Protein AF-A0A178M3G4-F1 (afdb_monomer_lite)

Organism: NCBI:txid1707952

pLDDT: mean 92.79, std 6.5, range [65.12, 97.81]

InterPro domains:
  IPR000792 Transcription regulator LuxR, C-terminal [PF00196] (40-78)
  IPR016032 Signal transduction response regulator, C-terminal effector [SSF46894] (17-78)
  IPR036388 Winged helix-like DNA-binding domain superfamily [G3DSA:1.10.10.10] (5-89)

Sequence (101 aa):
MLTPQRFLDALPAELRSVVQQAAERLRDVPPRLRRVARAIGHVPKAIAKQLRLSEKSVRTYINDLYRRLGLRDDRRAYPLERTVIVMLAVVLYTLTYGDLL

Foldseek 3Di:
DDALVNLLVPDDPLLSVLLQLLLVLLVVDDLLLLLLLQVLPDDLVVSCVVSVHDSVVSVVSVVVSCVSSVLVPDPSNVVPDSSVSSNSSLVSNCNPPNHSD

Secondary structure (DSSP, 8-state):
---HHHHHHTS-HHHHHHHHHHHHHGGGS-HHHHHHHHHTTS-HHHHHHHHT--HHHHHHHHHHHHHHTTTTT-GGGTTS-HHHHHHHHHHHHHHHHS---

Structure (mmCIF, N/CA/C/O backbone):
data_AF-A0A178M3G4-F1
#
_entry.id   AF-A0A178M3G4-F1
#
loop_
_atom_site.group_PDB
_atom_site.id
_atom_site.type_symbol
_atom_site.label_atom_id
_atom_site.label_alt_id
_atom_site.label_comp_id
_atom_site.label_asym_id
_atom_site.label_entity_id
_atom_site.label_seq_id
_atom_site.pdbx_PDB_ins_code
_atom_site.Cartn_x
_atom_site.Cartn_y
_atom_site.Cartn_z
_atom_site.occupancy
_atom_site.B_iso_or_equiv
_atom_site.auth_seq_id
_atom_site.auth_comp_id
_atom_site.auth_asym_id
_atom_site.auth_atom_id
_atom_site.pdbx_PDB_model_num
ATOM 1 N N . MET A 1 1 ? -3.150 10.836 -21.438 1.00 74.94 1 MET A N 1
ATOM 2 C CA . MET A 1 1 ? -3.765 9.840 -20.535 1.00 74.94 1 MET A CA 1
ATOM 3 C C . MET A 1 1 ? -2.672 8.914 -20.012 1.00 74.94 1 MET A C 1
ATOM 5 O O . MET A 1 1 ? -1.869 8.441 -20.816 1.00 74.94 1 MET A O 1
ATOM 9 N N . LEU A 1 2 ? -2.572 8.743 -18.691 1.00 88.06 2 LEU A N 1
ATOM 10 C CA . LEU A 1 2 ? -1.620 7.821 -18.063 1.00 88.06 2 LEU A CA 1
ATOM 11 C C . LEU A 1 2 ? -2.200 6.402 -18.145 1.00 88.06 2 LEU A C 1
ATOM 13 O O . LEU A 1 2 ? -3.316 6.183 -17.687 1.00 88.06 2 LEU A O 1
ATOM 17 N N . THR A 1 3 ? -1.480 5.467 -18.764 1.00 95.12 3 THR A N 1
ATOM 18 C CA . THR A 1 3 ? -1.868 4.047 -18.838 1.00 95.12 3 THR A CA 1
ATOM 19 C C . THR A 1 3 ? -1.066 3.235 -17.817 1.00 95.12 3 THR A C 1
ATOM 21 O O . THR A 1 3 ? 0.019 3.685 -17.432 1.00 95.12 3 THR A O 1
ATOM 24 N N . PRO A 1 4 ? -1.528 2.037 -17.402 1.00 95.19 4 PRO A N 1
ATOM 25 C CA . PRO A 1 4 ? -0.753 1.157 -16.522 1.00 95.19 4 PRO A CA 1
ATOM 26 C C . PRO A 1 4 ? 0.674 0.908 -17.027 1.00 95.19 4 PRO A C 1
ATOM 28 O O . PRO A 1 4 ? 1.632 1.037 -16.269 1.00 95.19 4 PRO A O 1
ATOM 31 N N . GLN A 1 5 ? 0.824 0.646 -18.331 1.00 95.25 5 GLN A N 1
ATOM 32 C CA . GLN A 1 5 ? 2.132 0.394 -18.935 1.00 95.25 5 GLN A CA 1
ATOM 33 C C . GLN A 1 5 ? 3.035 1.632 -18.887 1.00 95.25 5 GLN A C 1
ATOM 35 O O . GLN A 1 5 ? 4.162 1.546 -18.418 1.00 95.25 5 GLN A O 1
ATOM 40 N N . ARG A 1 6 ? 2.522 2.811 -19.272 1.00 96.25 6 ARG A N 1
ATOM 41 C CA . ARG A 1 6 ? 3.294 4.065 -19.209 1.00 96.25 6 ARG A CA 1
ATOM 42 C C . ARG A 1 6 ? 3.719 4.423 -17.787 1.00 96.25 6 ARG A C 1
ATOM 44 O O . ARG A 1 6 ? 4.779 5.009 -17.603 1.00 96.25 6 ARG A O 1
ATOM 51 N N . PHE A 1 7 ? 2.893 4.094 -16.793 1.00 96.75 7 PHE A N 1
ATOM 52 C CA . PHE A 1 7 ? 3.252 4.261 -15.389 1.00 96.75 7 PHE A CA 1
ATOM 53 C C . PHE A 1 7 ? 4.416 3.344 -14.997 1.00 96.75 7 PHE A C 1
ATOM 55 O O . PHE A 1 7 ? 5.386 3.823 -14.420 1.00 96.75 7 PHE A O 1
ATOM 62 N N . LEU A 1 8 ? 4.353 2.055 -15.348 1.00 95.75 8 LEU A N 1
ATOM 63 C CA . LEU A 1 8 ? 5.435 1.102 -15.082 1.00 95.75 8 LEU A CA 1
ATOM 64 C C . LEU A 1 8 ? 6.740 1.495 -15.784 1.00 95.75 8 LEU A C 1
ATOM 66 O O . LEU A 1 8 ? 7.798 1.467 -15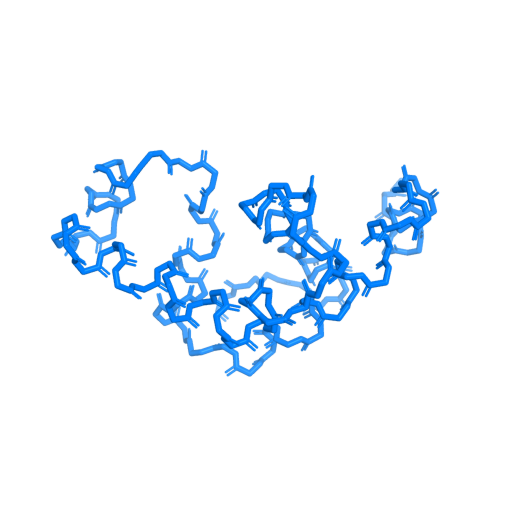.159 1.00 95.75 8 LEU A O 1
ATOM 70 N N . ASP A 1 9 ? 6.672 1.911 -17.048 1.00 95.75 9 ASP A N 1
ATOM 71 C CA . ASP A 1 9 ? 7.849 2.307 -17.828 1.00 95.75 9 ASP A CA 1
ATOM 72 C C . ASP A 1 9 ? 8.581 3.508 -17.201 1.00 95.75 9 ASP A C 1
ATOM 74 O O . ASP A 1 9 ? 9.807 3.600 -17.290 1.00 95.75 9 ASP A O 1
ATOM 78 N N . ALA A 1 10 ? 7.854 4.388 -16.505 1.00 95.81 10 ALA A N 1
ATOM 79 C CA . ALA A 1 10 ? 8.410 5.545 -15.804 1.00 95.81 10 ALA A CA 1
ATOM 80 C C . ALA A 1 10 ? 9.098 5.203 -14.467 1.00 95.81 10 ALA A C 1
ATOM 82 O O . ALA A 1 10 ? 9.812 6.043 -13.918 1.00 95.81 10 ALA A O 1
ATOM 83 N N . LEU A 1 11 ? 8.898 3.997 -13.924 1.00 94.00 11 LEU A N 1
ATOM 84 C CA . LEU A 1 11 ? 9.561 3.564 -12.694 1.00 94.00 11 LEU A CA 1
ATOM 85 C C . LEU A 1 11 ? 10.971 3.022 -12.982 1.00 94.00 11 LEU A C 1
ATOM 87 O O . LEU A 1 11 ? 11.177 2.392 -14.026 1.00 94.00 11 LEU A O 1
ATOM 91 N N . PRO A 1 12 ? 11.923 3.170 -12.038 1.00 91.38 12 PRO A N 1
ATOM 92 C CA . PRO A 1 12 ? 13.194 2.449 -12.070 1.00 91.38 12 PRO A CA 1
ATOM 93 C C . PRO A 1 12 ? 12.982 0.940 -12.207 1.00 91.38 12 PRO A C 1
ATOM 95 O O . PRO A 1 12 ? 12.029 0.388 -11.644 1.00 91.38 12 PRO A O 1
ATOM 98 N N . ALA A 1 13 ? 13.864 0.264 -12.944 1.00 88.12 13 ALA A N 1
ATOM 99 C CA . ALA A 1 13 ? 13.719 -1.156 -13.265 1.00 88.12 13 ALA A CA 1
ATOM 100 C C . ALA A 1 13 ? 13.594 -2.030 -12.003 1.00 88.12 13 ALA A C 1
ATOM 102 O O . ALA A 1 13 ? 12.806 -2.977 -11.969 1.00 88.12 13 ALA A O 1
ATOM 103 N N . GLU A 1 14 ? 14.305 -1.656 -10.940 1.00 85.38 14 GLU A N 1
ATOM 104 C CA . GLU A 1 14 ? 14.315 -2.327 -9.643 1.00 85.38 14 GLU A CA 1
ATOM 105 C C . GLU A 1 14 ? 12.952 -2.235 -8.937 1.00 85.38 14 GLU A C 1
ATOM 107 O O . GLU A 1 14 ? 12.537 -3.173 -8.255 1.00 85.38 14 GLU A O 1
ATOM 112 N N . LEU A 1 15 ? 12.224 -1.130 -9.139 1.00 90.75 15 LEU A N 1
ATOM 113 C CA . LEU A 1 15 ? 10.906 -0.888 -8.550 1.00 90.75 15 LEU A CA 1
ATOM 114 C C . LEU A 1 15 ? 9.776 -1.554 -9.336 1.00 90.75 15 LEU A C 1
ATOM 116 O O . LEU A 1 15 ? 8.810 -2.004 -8.721 1.00 90.75 15 LEU A O 1
ATOM 120 N N . ARG A 1 16 ? 9.887 -1.642 -10.669 1.00 94.19 16 ARG A N 1
ATOM 121 C CA . ARG A 1 16 ? 8.811 -2.135 -11.553 1.00 94.19 16 ARG A CA 1
ATOM 122 C C . ARG A 1 16 ? 8.244 -3.471 -11.094 1.00 94.19 16 ARG A C 1
ATOM 124 O O . ARG A 1 16 ? 7.045 -3.578 -10.860 1.00 94.19 16 ARG A O 1
ATOM 131 N N . SER A 1 17 ? 9.116 -4.466 -10.921 1.00 92.62 17 SER A N 1
ATOM 132 C CA . SER A 1 17 ? 8.690 -5.827 -10.572 1.00 92.62 17 SER A CA 1
ATOM 133 C C . SER A 1 17 ? 8.023 -5.902 -9.195 1.00 92.62 17 SER A C 1
ATOM 135 O O . SER A 1 17 ? 7.017 -6.589 -9.033 1.00 92.62 17 SER A O 1
ATOM 137 N N . VAL A 1 18 ? 8.538 -5.155 -8.214 1.00 94.25 18 VAL A N 1
ATOM 138 C CA . VAL A 1 18 ? 8.015 -5.160 -6.842 1.00 94.25 18 VAL A CA 1
ATOM 139 C C . VAL A 1 18 ? 6.685 -4.406 -6.762 1.00 94.25 18 VAL A C 1
ATOM 141 O O . VAL A 1 18 ? 5.747 -4.873 -6.117 1.00 94.25 18 VAL A O 1
ATOM 144 N N . VAL A 1 19 ? 6.567 -3.270 -7.456 1.00 96.06 19 VAL A N 1
ATOM 145 C CA . VAL A 1 19 ? 5.323 -2.492 -7.553 1.00 96.06 19 VAL A CA 1
ATOM 146 C C . VAL A 1 19 ? 4.241 -3.283 -8.282 1.00 96.06 19 VAL A C 1
ATOM 148 O O . VAL A 1 19 ? 3.109 -3.336 -7.803 1.00 96.06 19 VAL A O 1
ATOM 151 N N . GLN A 1 20 ? 4.583 -3.936 -9.394 1.00 95.38 20 GLN A N 1
ATOM 152 C CA . GLN A 1 20 ? 3.654 -4.778 -10.143 1.00 95.38 20 GLN A CA 1
ATOM 153 C C . GLN A 1 20 ? 3.138 -5.939 -9.286 1.00 95.38 20 GLN A C 1
ATOM 155 O O . GLN A 1 20 ? 1.927 -6.105 -9.140 1.00 95.38 20 GLN A O 1
ATOM 160 N N . GLN A 1 21 ? 4.039 -6.678 -8.634 1.00 95.19 21 GLN A N 1
ATOM 161 C CA . GLN A 1 21 ? 3.673 -7.770 -7.734 1.00 95.19 21 GLN A CA 1
ATOM 162 C C . GLN A 1 21 ? 2.783 -7.296 -6.574 1.00 95.19 21 GLN A C 1
ATOM 164 O O . GLN A 1 21 ? 1.800 -7.953 -6.227 1.00 95.19 21 GLN A O 1
ATOM 169 N N . ALA A 1 22 ? 3.108 -6.155 -5.961 1.00 96.00 22 ALA A N 1
ATOM 170 C CA . ALA A 1 22 ? 2.293 -5.583 -4.896 1.00 96.00 22 ALA A CA 1
ATOM 171 C C . ALA A 1 22 ? 0.902 -5.170 -5.410 1.00 96.00 22 ALA A C 1
ATOM 173 O O . ALA A 1 22 ? -0.096 -5.447 -4.746 1.00 96.00 22 ALA A O 1
ATOM 174 N N . ALA A 1 23 ? 0.809 -4.567 -6.600 1.00 96.50 23 ALA A N 1
ATOM 175 C CA . ALA A 1 23 ? -0.465 -4.180 -7.202 1.00 96.50 23 ALA A CA 1
ATOM 176 C C . ALA A 1 23 ? -1.350 -5.397 -7.503 1.00 96.50 23 ALA A C 1
ATOM 178 O O . ALA A 1 23 ? -2.541 -5.386 -7.204 1.00 96.50 23 ALA A O 1
ATOM 179 N N . GLU A 1 24 ? -0.780 -6.483 -8.021 1.00 95.31 24 GLU A N 1
ATOM 180 C CA . GLU A 1 24 ? -1.521 -7.724 -8.267 1.00 95.31 24 GLU A CA 1
ATOM 181 C C . GLU A 1 24 ? -2.092 -8.320 -6.975 1.00 95.31 24 GLU A C 1
ATOM 183 O O . GLU A 1 24 ? -3.245 -8.758 -6.964 1.00 95.31 24 GLU A O 1
ATOM 188 N N . ARG A 1 25 ? -1.316 -8.272 -5.884 1.00 96.19 25 ARG A N 1
ATOM 189 C CA . ARG A 1 25 ? -1.706 -8.771 -4.555 1.00 96.19 25 ARG A CA 1
ATOM 190 C C . ARG A 1 25 ? -2.725 -7.892 -3.838 1.00 96.19 25 ARG A C 1
ATOM 192 O O . ARG A 1 25 ? -3.420 -8.387 -2.954 1.00 96.19 25 ARG A O 1
ATOM 199 N N . LEU A 1 26 ? -2.868 -6.615 -4.209 1.00 96.12 26 LEU A N 1
ATOM 200 C CA . LEU A 1 26 ? -3.911 -5.741 -3.650 1.00 96.12 26 LEU A CA 1
ATOM 201 C C . LEU A 1 26 ? -5.329 -6.268 -3.928 1.00 96.12 26 LEU A C 1
ATOM 203 O O . LEU A 1 26 ? -6.238 -5.971 -3.150 1.00 96.12 26 LEU A O 1
ATOM 207 N N . ARG A 1 27 ? -5.523 -7.092 -4.971 1.00 91.31 27 ARG A N 1
ATOM 208 C CA . ARG A 1 27 ? -6.812 -7.748 -5.261 1.00 91.31 27 ARG A CA 1
ATOM 209 C C . ARG A 1 27 ? -7.304 -8.603 -4.094 1.00 91.31 27 ARG A C 1
ATOM 211 O O . ARG A 1 27 ? -8.483 -8.537 -3.754 1.00 91.31 27 ARG A O 1
ATOM 218 N N . ASP A 1 28 ? -6.394 -9.289 -3.413 1.00 93.44 28 ASP A N 1
ATOM 219 C CA . ASP A 1 28 ? -6.718 -10.220 -2.325 1.00 93.44 28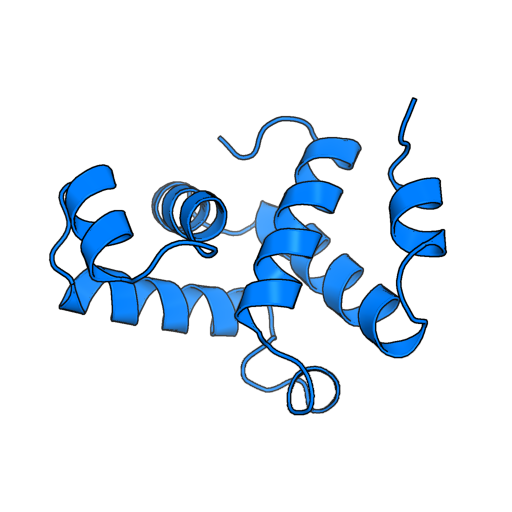 ASP A CA 1
ATOM 220 C C . ASP A 1 28 ? -6.678 -9.557 -0.939 1.00 93.44 28 ASP A C 1
ATOM 222 O O . ASP A 1 28 ? -6.903 -10.194 0.095 1.00 93.44 28 ASP A O 1
ATOM 226 N N . VAL A 1 29 ? -6.376 -8.257 -0.883 1.00 94.69 29 VAL A N 1
ATOM 227 C CA . VAL A 1 29 ? -6.336 -7.508 0.372 1.00 94.69 29 VAL A CA 1
ATOM 228 C C . VAL A 1 29 ? -7.770 -7.209 0.834 1.00 94.69 29 VAL A C 1
ATOM 230 O O . VAL A 1 29 ? -8.539 -6.613 0.077 1.00 94.69 29 VAL A O 1
ATOM 233 N N . PRO A 1 30 ? -8.145 -7.553 2.082 1.00 93.94 30 PRO A N 1
ATOM 234 C CA . PRO A 1 30 ? -9.468 -7.254 2.624 1.00 93.94 30 PRO A CA 1
ATOM 235 C C . PRO A 1 30 ? -9.811 -5.753 2.587 1.00 93.94 30 PRO A C 1
ATOM 237 O O . PRO A 1 30 ? -8.919 -4.928 2.821 1.00 93.94 30 PRO A O 1
ATOM 240 N N . PRO A 1 31 ? -11.095 -5.369 2.434 1.00 90.94 31 PRO A N 1
ATOM 241 C CA . PRO A 1 31 ? -11.511 -3.964 2.308 1.00 90.94 31 PRO A CA 1
ATOM 242 C C . PRO A 1 31 ? -10.980 -3.045 3.419 1.00 90.94 31 PRO A C 1
ATOM 244 O O . PRO A 1 31 ? -10.550 -1.917 3.179 1.00 90.94 31 PRO A O 1
ATOM 247 N N . ARG A 1 32 ? -10.918 -3.544 4.660 1.00 90.94 32 ARG A N 1
ATOM 248 C CA . ARG A 1 32 ? -10.369 -2.788 5.797 1.00 90.94 32 ARG A CA 1
ATOM 249 C C . ARG A 1 32 ? -8.900 -2.401 5.600 1.00 90.94 32 ARG A C 1
ATOM 251 O O . ARG A 1 32 ? -8.514 -1.290 5.955 1.00 90.94 32 ARG A O 1
ATOM 258 N N . LEU A 1 33 ? -8.093 -3.298 5.039 1.00 95.31 33 LEU A N 1
ATOM 259 C CA . LEU A 1 33 ? -6.680 -3.051 4.759 1.00 95.31 33 LEU A CA 1
ATOM 260 C C . LEU A 1 33 ? -6.487 -2.228 3.482 1.00 95.31 33 LEU A C 1
ATOM 262 O O . LEU A 1 33 ? -5.565 -1.419 3.441 1.00 95.31 33 LEU A O 1
ATOM 266 N N . ARG A 1 34 ? -7.386 -2.337 2.492 1.00 95.38 34 ARG A N 1
ATOM 267 C CA . ARG A 1 34 ? -7.400 -1.449 1.313 1.00 95.38 34 ARG A CA 1
ATOM 268 C C . ARG A 1 34 ? -7.534 0.020 1.713 1.00 95.38 34 ARG A C 1
ATOM 270 O O . ARG A 1 34 ? -6.799 0.869 1.217 1.00 95.38 34 ARG A O 1
ATOM 277 N N . ARG A 1 35 ? -8.399 0.320 2.690 1.00 95.00 35 ARG A N 1
ATOM 278 C CA . ARG A 1 35 ? -8.535 1.679 3.249 1.00 95.00 35 ARG A CA 1
ATOM 279 C C . ARG A 1 35 ? -7.236 2.194 3.875 1.00 95.00 35 ARG A C 1
ATOM 281 O O . ARG A 1 35 ? -6.925 3.370 3.730 1.00 95.00 35 ARG A O 1
ATOM 288 N N . VAL A 1 36 ? -6.476 1.324 4.545 1.00 96.50 36 VAL A N 1
ATOM 289 C CA . VAL A 1 36 ? -5.152 1.671 5.091 1.00 96.50 36 VAL A CA 1
ATOM 290 C C . VAL A 1 36 ? -4.131 1.854 3.967 1.00 96.50 36 VAL A C 1
ATOM 292 O O . VAL A 1 36 ? -3.386 2.825 4.002 1.00 96.50 36 VAL A O 1
ATOM 295 N N . ALA A 1 37 ? -4.136 0.991 2.946 1.00 96.75 37 ALA A N 1
ATOM 296 C CA . ALA A 1 37 ? -3.255 1.101 1.782 1.00 96.75 37 ALA A CA 1
ATOM 297 C C . ALA A 1 37 ? -3.431 2.442 1.052 1.00 96.75 37 ALA A C 1
ATOM 299 O O . ALA A 1 37 ? -2.447 3.102 0.739 1.00 96.75 37 ALA A O 1
ATOM 300 N N . ARG A 1 38 ? -4.676 2.904 0.870 1.00 95.94 38 ARG A N 1
ATOM 301 C CA . ARG A 1 38 ? -4.971 4.225 0.282 1.00 95.94 38 ARG A CA 1
ATOM 302 C C . ARG A 1 38 ? -4.443 5.395 1.110 1.00 95.94 38 ARG A C 1
ATOM 304 O O . ARG A 1 38 ? -4.130 6.438 0.551 1.00 95.94 38 ARG A O 1
ATOM 311 N N . ALA A 1 39 ? -4.366 5.237 2.428 1.00 96.06 39 ALA A N 1
ATOM 312 C CA . ALA A 1 39 ? -3.933 6.284 3.348 1.00 96.06 39 ALA A CA 1
ATOM 313 C C . ALA A 1 39 ? -2.451 6.162 3.751 1.00 96.06 39 ALA A C 1
ATOM 315 O O . ALA A 1 39 ? -1.983 6.964 4.554 1.00 96.06 39 ALA A O 1
ATOM 316 N N . ILE A 1 40 ? -1.711 5.181 3.216 1.00 95.19 40 ILE A N 1
ATOM 317 C CA . ILE A 1 40 ? -0.361 4.807 3.674 1.00 95.19 40 ILE A CA 1
ATOM 318 C C . ILE A 1 40 ? 0.658 5.954 3.575 1.00 95.19 40 ILE A C 1
ATOM 320 O O . ILE A 1 40 ? 1.621 5.981 4.334 1.00 95.19 40 ILE A O 1
ATOM 324 N N . GLY A 1 41 ? 0.430 6.919 2.675 1.00 93.31 41 GLY A N 1
ATOM 325 C CA . GLY A 1 41 ? 1.265 8.115 2.522 1.00 93.31 41 GLY A CA 1
ATOM 326 C C . GLY A 1 41 ? 1.133 9.129 3.666 1.00 93.31 41 GLY A C 1
ATOM 327 O O . GLY A 1 41 ? 1.872 10.108 3.705 1.00 93.31 41 GLY A O 1
ATOM 328 N N . HIS A 1 42 ? 0.206 8.919 4.604 1.00 95.19 42 HIS A N 1
ATOM 329 C CA . HIS A 1 42 ? 0.045 9.753 5.789 1.00 95.19 42 HIS A CA 1
ATOM 330 C C . HIS A 1 42 ? 0.709 9.134 7.021 1.00 95.19 42 HIS A C 1
ATOM 332 O O . HIS A 1 42 ? 0.848 7.920 7.157 1.00 95.19 42 HIS A O 1
ATOM 338 N N . VAL A 1 43 ? 1.052 9.978 7.997 1.00 94.75 43 VAL A N 1
ATOM 339 C CA . VAL A 1 43 ? 1.551 9.498 9.293 1.00 94.75 43 VAL A CA 1
ATOM 340 C C . VAL A 1 43 ? 0.483 8.664 10.025 1.00 94.75 43 VAL A C 1
ATOM 342 O O . VAL A 1 43 ? -0.708 8.987 9.936 1.00 94.75 43 VAL A O 1
ATOM 345 N N . PRO A 1 44 ? 0.860 7.640 10.821 1.00 95.50 44 PRO A N 1
ATOM 346 C CA . PRO A 1 44 ? -0.098 6.733 11.464 1.00 95.50 44 PRO A CA 1
ATOM 347 C C . PRO A 1 44 ? -1.208 7.422 12.271 1.00 95.50 44 PRO A C 1
ATOM 349 O O . PRO A 1 44 ? -2.351 6.972 12.245 1.00 95.50 44 PRO A O 1
ATOM 352 N N . LYS A 1 45 ? -0.898 8.545 12.932 1.00 96.62 45 LYS A N 1
ATOM 353 C CA . LYS A 1 45 ? -1.866 9.376 13.665 1.00 96.62 45 LYS A CA 1
ATOM 354 C C . LYS A 1 45 ? -2.964 9.956 12.770 1.00 96.62 45 LYS A C 1
ATOM 356 O O . LYS A 1 45 ? -4.133 9.978 13.154 1.00 96.62 45 LYS A O 1
ATOM 361 N N . ALA A 1 46 ? -2.609 10.403 11.568 1.00 97.31 46 ALA A N 1
ATOM 362 C CA . ALA A 1 46 ? -3.565 10.943 10.607 1.00 97.31 46 ALA A CA 1
ATOM 363 C C . ALA A 1 46 ? -4.461 9.833 10.037 1.00 97.31 46 ALA A C 1
ATOM 365 O O . ALA A 1 46 ? -5.681 9.989 10.016 1.00 97.31 46 ALA A O 1
ATOM 366 N N . ILE A 1 47 ? -3.879 8.677 9.693 1.00 97.06 47 ILE A N 1
ATOM 367 C CA . ILE A 1 47 ? -4.632 7.490 9.254 1.00 97.06 47 ILE A CA 1
ATOM 368 C C . ILE A 1 47 ? -5.616 7.046 10.345 1.00 97.06 47 ILE A C 1
ATOM 370 O O . ILE A 1 47 ? -6.782 6.773 10.065 1.00 97.06 47 ILE A O 1
ATOM 374 N N . ALA A 1 48 ? -5.161 7.001 11.601 1.00 97.62 48 ALA A N 1
ATOM 375 C CA . ALA A 1 48 ? -5.973 6.622 12.754 1.00 97.62 48 ALA A CA 1
ATOM 376 C C . ALA A 1 48 ? -7.203 7.528 12.892 1.00 97.62 48 ALA A C 1
ATOM 378 O O . ALA A 1 48 ? -8.328 7.032 12.978 1.00 97.62 48 ALA A O 1
ATOM 379 N N . L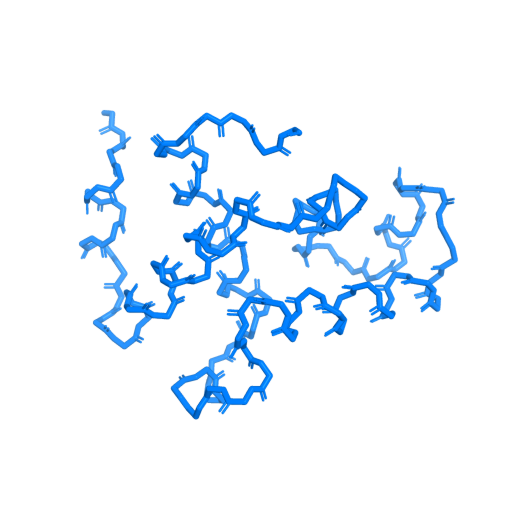YS A 1 49 ? -7.004 8.850 12.809 1.00 97.56 49 LYS A N 1
ATOM 380 C CA . LYS A 1 49 ? -8.091 9.836 12.824 1.00 97.56 49 LYS A CA 1
ATOM 381 C C . LYS A 1 49 ? -9.051 9.646 11.644 1.00 97.56 49 LYS A C 1
ATOM 383 O O . LYS A 1 49 ? -10.259 9.587 11.851 1.00 97.56 49 LYS A O 1
ATOM 388 N N . GLN A 1 50 ? -8.525 9.517 10.426 1.00 96.44 50 GLN A N 1
ATOM 389 C CA . GLN A 1 50 ? -9.322 9.377 9.202 1.00 96.44 50 GLN A CA 1
ATOM 390 C C . GLN A 1 50 ? -10.179 8.104 9.203 1.00 96.44 50 GLN A C 1
ATOM 392 O O . GLN A 1 50 ? -11.332 8.122 8.774 1.00 96.44 50 GLN A O 1
ATOM 397 N N . LEU A 1 51 ? -9.626 6.991 9.686 1.00 96.00 51 LEU A N 1
ATOM 398 C CA . LEU A 1 51 ? -10.281 5.683 9.662 1.00 96.00 51 LEU A CA 1
ATOM 399 C C . LEU A 1 51 ? -11.004 5.336 10.971 1.00 96.00 51 LEU A C 1
ATOM 401 O O . LEU A 1 51 ? -11.573 4.249 11.059 1.00 96.00 51 LEU A O 1
ATOM 405 N N . ARG A 1 52 ? -11.004 6.241 11.962 1.00 97.12 52 ARG A N 1
ATOM 406 C CA . ARG A 1 52 ? -11.550 6.021 13.316 1.00 97.12 52 ARG A CA 1
ATOM 407 C C . ARG A 1 52 ? -10.976 4.756 13.972 1.00 97.12 52 ARG A C 1
ATOM 409 O O . ARG A 1 52 ? -11.699 3.923 14.511 1.00 97.12 52 ARG A O 1
ATOM 416 N N . LEU A 1 53 ? -9.657 4.602 13.889 1.00 96.50 53 LEU A N 1
ATOM 417 C CA . LEU A 1 53 ? -8.888 3.502 14.473 1.00 96.50 53 LEU A CA 1
ATOM 418 C C . LEU A 1 53 ? -7.944 4.037 15.553 1.00 96.50 53 LEU A C 1
ATOM 420 O O . LEU A 1 53 ? -7.620 5.220 15.572 1.00 96.50 53 LEU A O 1
ATOM 424 N N . SER A 1 54 ? -7.429 3.159 16.415 1.00 97.81 54 SER A N 1
ATOM 425 C CA . SER A 1 54 ? -6.277 3.508 17.253 1.00 97.81 54 SER A CA 1
ATOM 426 C C . SER A 1 54 ? -4.981 3.495 16.436 1.00 97.81 54 SER A C 1
ATOM 428 O O . SER A 1 54 ? -4.828 2.682 15.519 1.00 97.81 54 SER A O 1
ATOM 430 N N . GLU A 1 55 ? -4.001 4.327 16.801 1.00 97.56 55 GLU A N 1
ATOM 431 C CA . GLU A 1 55 ? -2.675 4.319 16.156 1.00 97.56 55 GLU A CA 1
ATOM 432 C C . GLU A 1 55 ? -2.005 2.937 16.214 1.00 97.56 55 GLU A C 1
ATOM 434 O O . GLU A 1 55 ? -1.369 2.505 15.252 1.00 97.56 55 GLU A O 1
ATOM 439 N N . LYS A 1 56 ? -2.202 2.195 17.313 1.00 97.75 56 LYS A N 1
ATOM 440 C CA . LYS A 1 56 ? -1.720 0.813 17.462 1.00 97.75 56 LYS A CA 1
ATOM 441 C C . LYS A 1 56 ? -2.333 -0.120 16.412 1.00 97.75 56 LYS A C 1
ATOM 443 O O . LYS A 1 56 ? -1.623 -0.934 15.817 1.00 97.75 56 LYS A O 1
ATOM 448 N N . SER A 1 57 ? -3.635 0.014 16.156 1.00 97.31 57 SER A N 1
ATOM 449 C CA . SER A 1 57 ? -4.328 -0.773 15.127 1.00 97.31 57 SER A CA 1
ATOM 450 C C . SER A 1 57 ? -3.819 -0.422 13.734 1.00 97.31 57 SER A C 1
ATOM 452 O O . SER A 1 57 ? -3.555 -1.320 12.945 1.00 97.31 57 SER A O 1
ATOM 454 N N . VAL A 1 58 ? -3.599 0.868 13.453 1.00 97.44 58 VAL A N 1
ATOM 455 C CA . VAL A 1 58 ? -3.017 1.317 12.180 1.00 97.44 58 VAL A CA 1
ATOM 456 C C . VAL A 1 58 ? -1.647 0.689 11.953 1.00 97.44 58 VAL A C 1
ATOM 458 O O . VAL A 1 58 ? -1.436 0.076 10.915 1.00 97.44 58 VAL A O 1
ATOM 461 N N . ARG A 1 59 ? -0.734 0.757 12.931 1.00 96.56 59 ARG A N 1
ATOM 462 C CA . ARG A 1 59 ? 0.597 0.129 12.816 1.00 96.56 59 ARG A CA 1
ATOM 463 C C . ARG A 1 59 ? 0.503 -1.379 12.570 1.00 96.56 59 ARG A C 1
ATOM 465 O O . ARG A 1 59 ? 1.247 -1.917 11.755 1.00 96.56 59 ARG A O 1
ATOM 472 N N . THR A 1 60 ? -0.442 -2.048 13.229 1.00 97.31 60 THR A N 1
ATOM 473 C CA . THR A 1 60 ? -0.706 -3.480 13.020 1.00 97.31 60 THR A CA 1
ATOM 474 C C . THR A 1 60 ? -1.185 -3.756 11.593 1.00 97.31 60 THR A C 1
ATOM 476 O O . THR A 1 60 ? -0.679 -4.669 10.948 1.00 97.31 60 THR A O 1
ATOM 479 N N . TYR A 1 61 ? -2.098 -2.938 11.066 1.00 97.25 61 TYR A N 1
ATOM 480 C CA . TYR A 1 61 ? -2.595 -3.069 9.695 1.00 97.25 61 TYR A CA 1
ATOM 481 C C . TYR A 1 61 ? -1.557 -2.739 8.636 1.00 97.25 61 TYR A C 1
ATOM 483 O O . TYR A 1 61 ? -1.525 -3.418 7.619 1.00 97.25 61 TYR A O 1
ATOM 491 N N . ILE A 1 62 ? -0.678 -1.769 8.877 1.00 96.06 62 ILE A N 1
ATOM 492 C CA . ILE A 1 62 ? 0.454 -1.487 7.988 1.00 96.06 62 ILE A CA 1
ATOM 493 C C . ILE A 1 62 ? 1.383 -2.704 7.916 1.00 96.06 62 ILE A C 1
ATOM 495 O O . ILE A 1 62 ? 1.755 -3.139 6.829 1.00 96.06 62 ILE A O 1
ATOM 499 N N . ASN A 1 63 ? 1.704 -3.310 9.061 1.00 95.12 63 ASN A N 1
ATOM 500 C CA . ASN A 1 63 ? 2.540 -4.508 9.096 1.00 95.12 63 ASN A CA 1
ATOM 501 C C . ASN A 1 63 ? 1.877 -5.713 8.409 1.00 95.12 63 ASN A C 1
ATOM 503 O O . ASN A 1 63 ? 2.561 -6.463 7.709 1.00 95.12 63 ASN A O 1
ATOM 507 N N . ASP A 1 64 ? 0.567 -5.904 8.594 1.00 96.44 64 ASP A N 1
ATOM 508 C CA . ASP A 1 64 ? -0.178 -6.962 7.901 1.00 96.44 64 ASP A CA 1
ATOM 509 C C . ASP A 1 64 ? -0.242 -6.704 6.391 1.00 96.44 64 ASP A C 1
ATOM 511 O O . ASP A 1 64 ? -0.035 -7.615 5.592 1.00 96.44 64 ASP A O 1
ATOM 515 N N . LEU A 1 65 ? -0.424 -5.445 5.986 1.00 96.19 65 LEU A N 1
ATOM 516 C CA . LEU A 1 65 ? -0.385 -5.035 4.589 1.00 96.19 65 LEU A CA 1
ATOM 517 C C . LEU A 1 65 ? 0.975 -5.364 3.958 1.00 96.19 65 LEU A C 1
ATOM 519 O O . LEU A 1 65 ? 1.014 -6.025 2.926 1.00 96.19 65 LEU A O 1
ATOM 523 N N . TYR A 1 66 ? 2.093 -5.002 4.595 1.00 95.25 66 TYR A N 1
ATOM 524 C CA . TYR A 1 66 ? 3.427 -5.343 4.084 1.00 95.25 66 TYR A CA 1
ATOM 525 C C . TYR A 1 66 ? 3.647 -6.846 3.943 1.00 95.25 66 TYR A C 1
ATOM 527 O O . TYR A 1 66 ? 4.254 -7.283 2.966 1.00 95.25 66 TYR A O 1
ATOM 535 N N . ARG A 1 67 ? 3.135 -7.649 4.881 1.00 94.88 67 ARG A N 1
ATOM 536 C CA . ARG A 1 67 ? 3.194 -9.109 4.778 1.00 94.88 67 ARG A CA 1
ATOM 537 C C . ARG A 1 67 ? 2.380 -9.611 3.584 1.00 94.88 67 ARG A C 1
ATOM 539 O O . ARG A 1 67 ? 2.912 -10.341 2.755 1.00 94.88 67 ARG A O 1
ATOM 546 N N . ARG A 1 68 ? 1.117 -9.194 3.464 1.00 95.56 68 ARG A N 1
ATOM 547 C CA . ARG A 1 68 ? 0.209 -9.621 2.383 1.00 95.56 68 ARG A CA 1
ATOM 548 C C . ARG A 1 68 ? 0.715 -9.225 1.000 1.00 95.56 68 ARG A C 1
ATOM 550 O O . ARG A 1 68 ? 0.623 -10.010 0.065 1.00 95.56 68 ARG A O 1
ATOM 557 N N . LEU A 1 69 ? 1.317 -8.045 0.882 1.00 95.44 69 LEU A N 1
ATOM 558 C CA . LEU A 1 69 ? 1.911 -7.567 -0.365 1.00 95.44 69 LEU A CA 1
ATOM 559 C C . LEU A 1 69 ? 3.282 -8.197 -0.66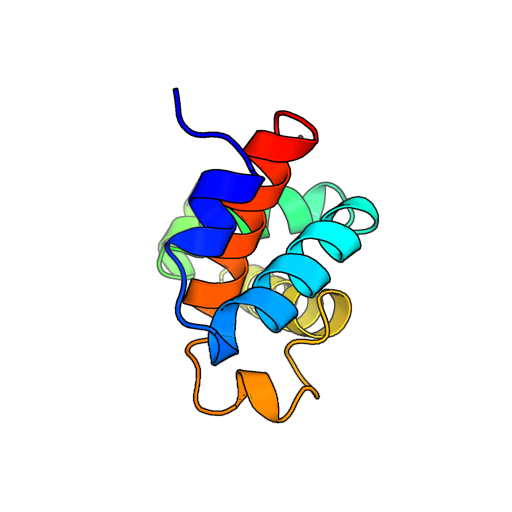7 1.00 95.44 69 LEU A C 1
ATOM 561 O O . LEU A 1 69 ? 3.827 -7.972 -1.738 1.00 95.44 69 LEU A O 1
ATOM 565 N N . GLY A 1 70 ? 3.836 -9.022 0.231 1.00 93.56 70 GLY A N 1
ATOM 566 C CA . GLY A 1 70 ? 5.153 -9.652 0.063 1.00 93.56 70 GLY A CA 1
ATOM 567 C C . GLY A 1 70 ? 6.347 -8.754 0.352 1.00 93.56 70 GLY A C 1
ATOM 568 O O . GLY A 1 70 ? 7.478 -9.190 0.202 1.00 93.56 70 GLY A O 1
ATOM 569 N N . LEU A 1 71 ? 6.124 -7.522 0.803 1.00 93.25 71 LEU A N 1
ATOM 570 C CA . LEU A 1 71 ? 7.173 -6.519 1.013 1.00 93.25 71 LEU A CA 1
ATOM 571 C C . LEU A 1 71 ? 7.986 -6.753 2.291 1.00 93.25 71 LEU A C 1
ATOM 573 O O . LEU A 1 71 ? 9.011 -6.105 2.514 1.00 93.25 71 LEU A O 1
ATOM 577 N N . ARG A 1 72 ? 7.508 -7.636 3.173 1.00 88.12 72 ARG A N 1
ATOM 578 C CA . ARG A 1 72 ? 8.199 -7.963 4.422 1.00 88.12 72 ARG A CA 1
ATOM 579 C C . ARG A 1 72 ? 9.440 -8.822 4.196 1.00 88.12 72 ARG A C 1
ATOM 581 O O . ARG A 1 72 ? 10.425 -8.569 4.875 1.00 88.12 72 ARG A O 1
ATOM 588 N N . ASP A 1 73 ? 9.374 -9.770 3.265 1.00 83.19 73 ASP A N 1
ATOM 589 C CA . ASP A 1 73 ? 10.401 -10.803 3.066 1.00 83.19 73 ASP A CA 1
ATOM 590 C C . ASP A 1 73 ? 11.104 -10.683 1.696 1.00 83.19 73 ASP A C 1
ATOM 592 O O . ASP A 1 73 ? 12.071 -11.393 1.418 1.00 83.19 73 ASP A O 1
ATOM 596 N N . ASP A 1 74 ? 10.647 -9.768 0.833 1.00 80.81 74 ASP A N 1
ATOM 597 C CA . ASP A 1 74 ? 11.285 -9.494 -0.453 1.00 80.81 74 ASP A CA 1
ATOM 598 C C . ASP A 1 74 ? 12.559 -8.660 -0.268 1.00 80.81 74 ASP A C 1
ATOM 600 O O . ASP A 1 74 ? 12.515 -7.467 0.043 1.00 80.81 74 ASP A O 1
ATOM 604 N N . ARG A 1 75 ? 13.714 -9.288 -0.513 1.00 78.44 75 ARG A N 1
ATOM 605 C CA . ARG A 1 75 ? 15.030 -8.638 -0.436 1.00 78.44 75 ARG A CA 1
ATOM 606 C C . ARG A 1 75 ? 15.161 -7.452 -1.394 1.00 78.44 75 ARG A C 1
ATOM 608 O O . ARG A 1 75 ? 15.903 -6.525 -1.087 1.00 78.44 75 ARG A O 1
ATOM 615 N N . ARG A 1 76 ? 14.424 -7.441 -2.513 1.00 77.62 76 ARG A N 1
ATOM 616 C CA . ARG A 1 76 ? 14.392 -6.308 -3.455 1.00 77.62 76 ARG A CA 1
ATOM 617 C C . ARG A 1 76 ? 13.718 -5.085 -2.839 1.00 77.62 76 ARG A C 1
ATOM 619 O O . ARG A 1 76 ? 14.061 -3.965 -3.189 1.00 77.62 76 ARG A O 1
ATOM 626 N N . ALA A 1 77 ? 12.798 -5.292 -1.896 1.00 74.19 77 ALA A N 1
ATOM 627 C CA . ALA A 1 77 ? 12.098 -4.227 -1.188 1.00 74.19 77 ALA A CA 1
ATOM 628 C C . ALA A 1 77 ? 12.877 -3.686 0.024 1.00 74.19 77 ALA A C 1
ATOM 630 O O . ALA A 1 77 ? 12.490 -2.661 0.565 1.00 74.19 77 ALA A O 1
ATOM 631 N N . TYR A 1 78 ? 13.943 -4.350 0.484 1.00 74.38 78 TYR A N 1
ATOM 632 C CA . TYR A 1 78 ? 14.714 -3.920 1.663 1.00 74.38 78 TYR A CA 1
ATOM 633 C C . TYR A 1 78 ? 15.452 -2.589 1.500 1.00 74.38 78 TYR A C 1
ATOM 635 O O . TYR A 1 78 ? 15.392 -1.792 2.435 1.00 74.38 78 TYR A O 1
ATOM 643 N N . PRO A 1 79 ? 16.123 -2.310 0.366 1.00 73.50 79 PRO A N 1
ATOM 644 C CA . PRO A 1 79 ? 16.736 -1.002 0.149 1.00 73.50 79 PRO A CA 1
ATOM 645 C C . PRO A 1 79 ? 15.708 0.083 -0.212 1.00 73.50 79 PRO A C 1
ATOM 647 O O . PRO A 1 79 ? 16.077 1.241 -0.378 1.00 73.50 79 PRO A O 1
ATOM 650 N N . LEU A 1 80 ? 14.431 -0.281 -0.366 1.00 78.62 80 LEU A N 1
ATOM 651 C CA . LEU A 1 80 ? 13.374 0.590 -0.859 1.00 78.62 80 LEU A CA 1
ATOM 652 C C . LEU A 1 80 ? 12.389 0.925 0.266 1.00 78.62 80 LEU A C 1
ATOM 654 O O . LEU A 1 80 ? 12.050 0.099 1.113 1.00 78.62 80 LEU A O 1
ATOM 658 N N . GLU A 1 81 ? 11.860 2.143 0.252 1.00 89.38 81 GLU A N 1
ATOM 659 C CA . GLU A 1 81 ? 10.827 2.545 1.203 1.00 89.38 81 GLU A CA 1
ATOM 660 C C . GLU A 1 81 ? 9.517 1.797 0.913 1.00 89.38 81 GLU A C 1
ATOM 662 O O . GLU A 1 81 ? 8.808 2.096 -0.052 1.00 89.38 81 GLU A O 1
ATOM 667 N N . ARG A 1 82 ? 9.161 0.817 1.758 1.00 93.19 82 ARG A N 1
ATOM 668 C CA . ARG A 1 82 ? 7.954 -0.021 1.577 1.00 93.19 82 ARG A CA 1
ATOM 669 C C . ARG A 1 82 ? 6.687 0.814 1.408 1.00 93.19 82 ARG A C 1
ATOM 671 O O . ARG A 1 82 ? 5.833 0.463 0.601 1.00 93.19 82 ARG A O 1
ATOM 678 N N . THR A 1 83 ? 6.584 1.929 2.129 1.00 93.19 83 THR A N 1
ATOM 679 C CA . THR A 1 83 ? 5.472 2.881 2.005 1.00 93.19 83 THR A CA 1
ATOM 680 C C . THR A 1 83 ? 5.338 3.400 0.574 1.00 93.19 83 THR A C 1
ATOM 682 O O . THR A 1 83 ? 4.235 3.408 0.033 1.00 93.19 83 THR A O 1
ATOM 685 N N . VAL A 1 84 ? 6.456 3.760 -0.067 1.00 93.56 84 VAL A N 1
ATOM 686 C CA . VAL A 1 84 ? 6.484 4.235 -1.458 1.00 93.56 84 VAL A CA 1
ATOM 687 C C . VAL A 1 84 ? 6.030 3.130 -2.404 1.00 93.56 84 VAL A C 1
ATOM 689 O O . VAL A 1 84 ? 5.192 3.378 -3.267 1.00 93.56 84 VAL A O 1
ATOM 692 N N . ILE A 1 85 ? 6.499 1.894 -2.205 1.00 95.81 85 ILE A N 1
ATOM 693 C CA . ILE A 1 85 ? 6.058 0.748 -3.013 1.00 95.81 85 ILE A CA 1
ATOM 694 C C . ILE A 1 85 ? 4.542 0.566 -2.910 1.00 95.81 85 ILE A C 1
ATOM 696 O O . ILE A 1 85 ? 3.882 0.411 -3.933 1.00 95.81 85 ILE A O 1
ATOM 700 N N . VAL A 1 86 ? 3.972 0.623 -1.700 1.00 96.62 86 VAL A N 1
ATOM 701 C CA . VAL A 1 86 ? 2.516 0.513 -1.516 1.00 96.62 86 VAL A CA 1
ATOM 702 C C . VAL A 1 86 ? 1.785 1.655 -2.218 1.00 96.62 86 VAL A C 1
ATOM 704 O O . VAL A 1 86 ? 0.795 1.397 -2.894 1.00 96.62 86 VAL A O 1
ATOM 707 N N . MET A 1 87 ? 2.264 2.897 -2.115 1.00 96.31 87 MET A N 1
ATOM 708 C CA . MET A 1 87 ? 1.647 4.035 -2.810 1.00 96.31 87 MET A CA 1
ATOM 709 C C . MET A 1 87 ? 1.643 3.837 -4.329 1.00 96.31 87 MET A C 1
ATOM 711 O O . MET A 1 87 ? 0.602 3.992 -4.967 1.00 96.31 87 MET A O 1
ATOM 715 N N . LEU A 1 88 ? 2.780 3.447 -4.907 1.00 96.69 88 LEU A N 1
ATOM 716 C CA . LEU A 1 88 ? 2.899 3.185 -6.341 1.00 96.69 88 LEU A CA 1
ATOM 717 C C . LEU A 1 88 ? 2.035 1.994 -6.773 1.00 96.69 88 LEU A C 1
ATOM 719 O O . LEU A 1 88 ? 1.402 2.042 -7.825 1.00 96.69 88 LEU A O 1
ATOM 723 N N . ALA A 1 89 ? 1.955 0.951 -5.946 1.00 97.00 89 ALA A N 1
ATOM 724 C CA . ALA A 1 89 ? 1.109 -0.209 -6.194 1.00 97.00 89 ALA A CA 1
ATOM 725 C C . ALA A 1 89 ? -0.381 0.152 -6.178 1.00 97.00 89 ALA A C 1
ATOM 727 O O . ALA A 1 89 ? -1.131 -0.341 -7.016 1.00 97.00 89 ALA A O 1
ATOM 728 N N . VAL A 1 90 ? -0.811 1.039 -5.272 1.00 97.19 90 VAL A N 1
ATOM 729 C CA . VAL A 1 90 ? -2.183 1.570 -5.254 1.00 97.19 90 VAL A CA 1
ATOM 730 C C . VAL A 1 90 ? -2.471 2.348 -6.537 1.00 97.19 90 VAL A C 1
ATOM 732 O O . VAL A 1 90 ? -3.514 2.125 -7.141 1.00 97.19 90 VAL A O 1
ATOM 735 N N . VAL A 1 91 ? -1.548 3.198 -7.002 1.00 96.31 91 VAL A N 1
ATOM 736 C CA . VAL A 1 91 ? -1.712 3.928 -8.273 1.00 96.31 91 VAL A CA 1
ATOM 737 C C . VAL A 1 91 ? -1.842 2.961 -9.450 1.00 96.31 91 VAL A C 1
ATOM 739 O O . VAL A 1 91 ? -2.791 3.068 -10.226 1.00 96.31 91 VAL A O 1
ATOM 742 N N . LEU A 1 92 ? -0.934 1.989 -9.567 1.00 97.25 92 LEU A N 1
ATOM 743 C CA . LEU A 1 92 ? -0.983 0.988 -10.634 1.00 97.25 92 LEU A CA 1
ATOM 744 C C . LEU A 1 92 ? -2.273 0.164 -10.584 1.00 97.25 92 LEU A C 1
ATOM 746 O O . LEU A 1 92 ? -2.890 -0.064 -11.624 1.00 97.25 92 LEU A O 1
ATOM 750 N N . TYR A 1 93 ? -2.701 -0.250 -9.389 1.00 96.56 93 TYR A N 1
ATOM 751 C CA . TYR A 1 93 ? -3.971 -0.941 -9.199 1.00 96.56 93 TYR A CA 1
ATOM 752 C C . TYR A 1 93 ? -5.127 -0.094 -9.726 1.00 96.56 93 TYR A C 1
ATOM 754 O O . TYR A 1 93 ? -5.906 -0.585 -10.537 1.00 96.56 93 TYR A O 1
ATOM 762 N N . THR A 1 94 ? -5.202 1.182 -9.332 1.00 95.06 94 THR A N 1
ATOM 763 C CA . THR A 1 94 ? -6.278 2.082 -9.757 1.00 95.06 94 THR A CA 1
ATOM 764 C C . THR A 1 94 ? -6.314 2.272 -11.268 1.00 95.06 94 THR A C 1
ATOM 766 O O . THR A 1 94 ? -7.387 2.243 -11.867 1.00 95.06 94 THR A O 1
ATOM 769 N N . LEU A 1 95 ? -5.148 2.403 -11.904 1.00 95.62 95 LEU A N 1
ATOM 770 C CA . LEU A 1 95 ? -5.046 2.501 -13.361 1.00 95.62 95 LEU A CA 1
ATOM 771 C C . LEU A 1 95 ? -5.478 1.212 -14.079 1.00 95.62 95 LEU A C 1
ATOM 773 O O . LEU A 1 95 ? -5.910 1.282 -15.226 1.00 95.62 95 LEU A O 1
ATOM 777 N N . THR A 1 96 ? -5.326 0.050 -13.437 1.00 95.12 96 THR A N 1
ATOM 778 C CA . THR A 1 96 ? -5.548 -1.266 -14.062 1.00 95.12 96 THR A CA 1
ATOM 779 C C . THR A 1 96 ? -6.959 -1.799 -13.826 1.00 95.12 96 THR A C 1
ATOM 781 O O . THR A 1 96 ? -7.570 -2.348 -14.738 1.00 95.12 96 THR A O 1
ATOM 784 N N . TYR A 1 97 ? -7.476 -1.653 -12.607 1.00 92.31 97 TYR A N 1
ATOM 785 C CA . TYR A 1 97 ? -8.707 -2.302 -12.147 1.00 92.31 97 TYR A CA 1
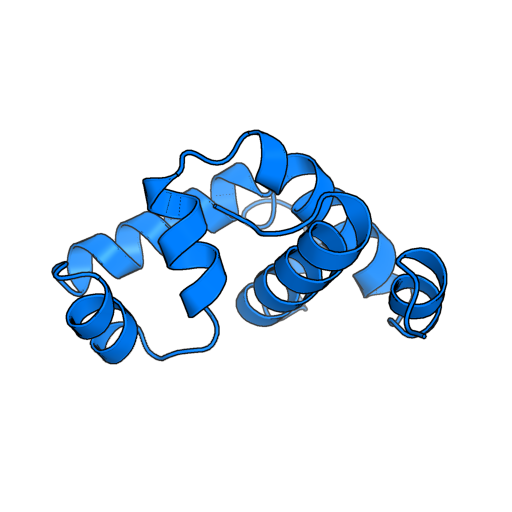ATOM 786 C C . TYR A 1 97 ? -9.790 -1.309 -11.708 1.00 92.31 97 TYR A C 1
ATOM 788 O O . TYR A 1 97 ? -10.894 -1.727 -11.367 1.00 92.31 97 TYR A O 1
ATOM 796 N N . GLY A 1 98 ? -9.496 -0.007 -11.711 1.00 88.75 98 G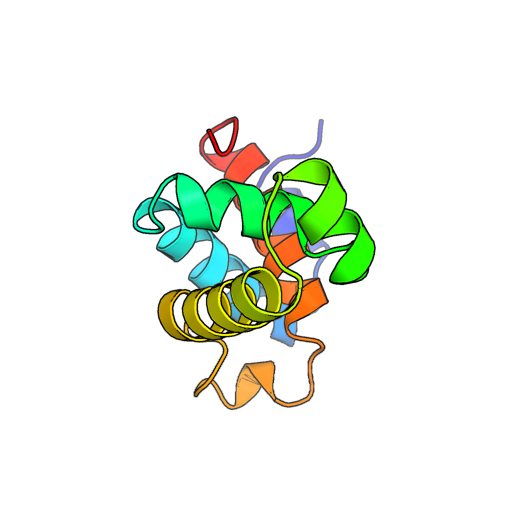LY A N 1
ATOM 797 C CA . GLY A 1 98 ? -10.376 1.008 -11.143 1.00 88.75 98 GLY A CA 1
ATOM 798 C C . GLY A 1 98 ? -10.205 1.150 -9.632 1.00 88.75 98 GLY A C 1
ATOM 799 O O . GLY A 1 98 ? -9.194 0.760 -9.051 1.00 88.75 98 GLY A O 1
ATOM 800 N N . ASP A 1 99 ? -11.171 1.786 -8.981 1.00 83.56 99 ASP A N 1
ATOM 801 C CA . ASP A 1 99 ? -10.970 2.286 -7.625 1.00 83.56 99 ASP A CA 1
ATOM 802 C C . ASP A 1 99 ? -10.774 1.160 -6.592 1.00 83.56 99 ASP A C 1
ATOM 804 O O . ASP A 1 99 ? -11.484 0.155 -6.588 1.00 83.56 99 ASP A O 1
ATOM 808 N N . LEU A 1 100 ? -9.807 1.341 -5.685 1.00 78.50 100 LEU A N 1
ATOM 809 C CA . LEU A 1 100 ? -9.493 0.384 -4.618 1.00 78.50 100 LEU A CA 1
ATOM 810 C C . LEU A 1 100 ? -10.519 0.519 -3.472 1.00 78.50 100 LEU A C 1
ATOM 812 O O . LEU A 1 100 ? -10.195 1.012 -2.383 1.00 78.50 100 LEU A O 1
ATOM 816 N N . LEU A 1 101 ? -11.771 0.151 -3.751 1.00 65.12 101 LEU A N 1
ATOM 817 C CA . LEU A 1 101 ? -12.900 0.106 -2.813 1.00 65.12 101 LEU A CA 1
ATOM 818 C C . LEU A 1 101 ? -13.229 -1.336 -2.396 1.00 65.12 101 LEU A C 1
ATOM 820 O O . LEU A 1 101 ? -12.941 -2.280 -3.170 1.00 65.12 101 LEU A O 1
#

Radius of gyration: 13.16 Å; chains: 1; bounding box: 30×22×38 Å